Protein AF-A0A9W6HL99-F1 (afdb_monomer)

Structure (mmCIF, N/CA/C/O backbone):
data_AF-A0A9W6HL99-F1
#
_entry.id   AF-A0A9W6HL99-F1
#
loop_
_atom_site.group_PDB
_atom_site.id
_atom_site.type_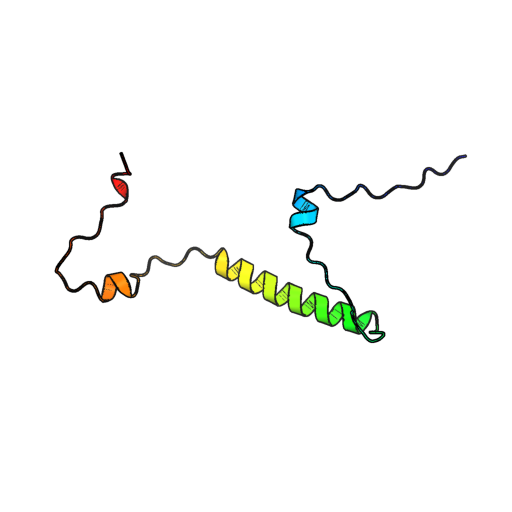symbol
_atom_site.label_atom_id
_atom_site.label_alt_id
_atom_site.label_comp_id
_atom_site.label_asym_id
_atom_site.label_entity_id
_atom_site.label_seq_id
_atom_site.pdbx_PDB_ins_code
_atom_site.Cartn_x
_atom_site.Cartn_y
_atom_site.Cartn_z
_atom_site.occupancy
_atom_site.B_iso_or_equiv
_atom_site.auth_seq_id
_atom_site.auth_comp_id
_atom_site.auth_asym_id
_atom_site.auth_atom_id
_atom_site.pdbx_PDB_model_num
ATOM 1 N N . MET A 1 1 ? -23.366 35.873 1.372 1.00 44.53 1 MET A N 1
ATOM 2 C CA . MET A 1 1 ? -22.004 35.355 1.126 1.00 44.53 1 MET A CA 1
ATOM 3 C C . MET A 1 1 ? -22.037 33.851 1.357 1.00 44.53 1 MET A C 1
ATOM 5 O O . MET A 1 1 ? -21.930 33.433 2.499 1.00 44.53 1 MET A O 1
ATOM 9 N N . SER A 1 2 ? -22.302 33.061 0.308 1.00 43.31 2 SER A N 1
ATOM 10 C CA . SER A 1 2 ? -22.250 31.592 0.384 1.00 43.31 2 SER A CA 1
ATOM 11 C C . SER A 1 2 ? -20.798 31.137 0.358 1.00 43.31 2 SER A C 1
ATOM 13 O O . SER A 1 2 ? -20.084 31.426 -0.599 1.00 43.31 2 SER A O 1
ATOM 15 N N . THR A 1 3 ? -20.371 30.423 1.392 1.00 57.06 3 THR A N 1
ATOM 16 C CA . THR A 1 3 ? -19.127 29.655 1.398 1.00 57.06 3 THR A CA 1
ATOM 17 C C . THR A 1 3 ? -19.331 28.390 0.569 1.00 57.06 3 THR A C 1
ATOM 19 O O . THR A 1 3 ? -20.044 27.481 0.990 1.00 57.06 3 THR A O 1
ATOM 22 N N . LEU A 1 4 ? -18.736 28.354 -0.625 1.00 50.75 4 LEU A N 1
ATOM 23 C CA . LEU A 1 4 ? -18.498 27.118 -1.368 1.00 50.75 4 LEU A CA 1
ATOM 24 C C . LEU A 1 4 ? -17.533 26.275 -0.529 1.00 50.75 4 LEU A C 1
ATOM 26 O O . LEU A 1 4 ? -16.393 26.680 -0.311 1.00 50.75 4 LEU A O 1
ATOM 30 N N . ALA A 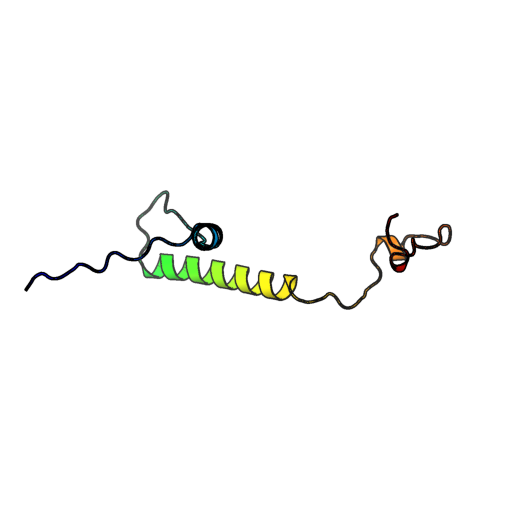1 5 ? -18.017 25.153 -0.002 1.00 55.12 5 ALA A N 1
ATOM 31 C CA . ALA A 1 5 ? -17.149 24.133 0.556 1.00 55.12 5 ALA A CA 1
ATOM 32 C C . ALA A 1 5 ? -16.312 23.562 -0.595 1.00 55.12 5 ALA A C 1
ATOM 34 O O . ALA A 1 5 ? -16.865 23.038 -1.563 1.00 55.12 5 ALA A O 1
ATOM 35 N N . ASP A 1 6 ? -14.995 23.722 -0.489 1.00 51.28 6 ASP A N 1
ATOM 36 C CA . ASP A 1 6 ? -14.004 23.041 -1.313 1.00 51.28 6 ASP A CA 1
ATOM 37 C C . ASP A 1 6 ? -14.235 21.534 -1.146 1.00 51.28 6 ASP A C 1
ATOM 39 O O . ASP A 1 6 ? -13.995 20.961 -0.084 1.00 51.28 6 ASP A O 1
ATOM 43 N N . THR A 1 7 ? -14.860 20.915 -2.145 1.00 58.78 7 THR A N 1
ATOM 44 C CA . THR A 1 7 ? -14.986 19.459 -2.192 1.00 58.78 7 THR A CA 1
ATOM 45 C C . THR A 1 7 ? -13.640 18.965 -2.696 1.00 58.78 7 THR A C 1
ATOM 47 O O . THR A 1 7 ? -13.289 19.339 -3.816 1.00 58.78 7 THR 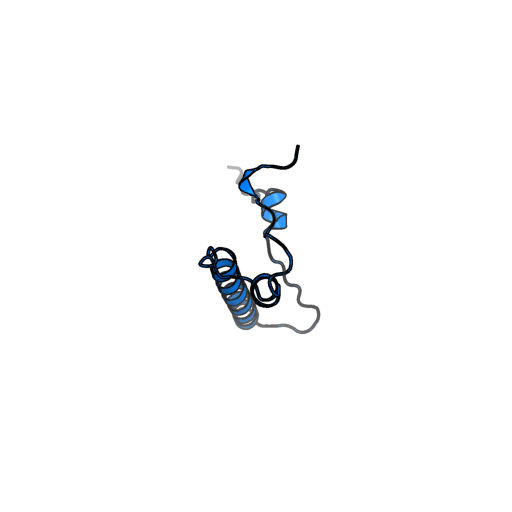A O 1
ATOM 50 N N . PRO A 1 8 ? -12.866 18.194 -1.909 1.00 63.03 8 PRO A N 1
ATOM 51 C CA . PRO A 1 8 ? -11.586 17.704 -2.388 1.00 63.03 8 PRO A CA 1
ATOM 52 C C . PRO A 1 8 ? -11.828 16.885 -3.655 1.00 63.03 8 PRO A C 1
ATOM 54 O O . PRO A 1 8 ? -12.703 16.013 -3.678 1.00 63.03 8 PRO A O 1
ATOM 57 N N . ASP A 1 9 ? -11.088 17.223 -4.709 1.00 60.44 9 ASP A N 1
ATOM 58 C CA . ASP A 1 9 ? -11.140 16.517 -5.982 1.00 60.44 9 ASP A CA 1
ATOM 59 C C . ASP A 1 9 ? -10.860 15.031 -5.732 1.00 60.44 9 ASP A C 1
ATOM 61 O O . ASP A 1 9 ? -9.943 14.670 -4.985 1.00 60.44 9 ASP A O 1
ATOM 65 N N . ALA A 1 10 ? -11.703 14.160 -6.284 1.00 62.19 10 ALA A N 1
ATOM 66 C CA . ALA A 1 10 ? -11.534 12.729 -6.091 1.00 62.19 10 ALA A CA 1
ATOM 67 C C . ALA A 1 10 ? -10.240 12.296 -6.798 1.00 62.19 10 ALA A C 1
ATOM 69 O O . ALA A 1 10 ? -10.012 12.710 -7.938 1.00 62.19 10 ALA A O 1
ATOM 70 N N . PRO A 1 11 ? -9.391 11.461 -6.170 1.00 62.22 11 PRO A N 1
ATOM 71 C CA . PRO A 1 11 ? -8.166 11.012 -6.815 1.00 62.22 11 PRO A CA 1
ATOM 72 C C . PRO A 1 11 ? -8.508 10.337 -8.148 1.00 62.22 11 PRO A C 1
ATOM 74 O O . PRO A 1 11 ? -9.383 9.467 -8.210 1.00 62.22 11 PRO A O 1
ATOM 77 N N . SER A 1 12 ? -7.821 10.742 -9.222 1.00 60.66 12 SER A N 1
ATOM 78 C CA . SER A 1 12 ? -7.945 10.096 -10.534 1.00 60.66 12 SER A CA 1
ATOM 79 C C . SER A 1 12 ? -7.690 8.591 -10.403 1.00 60.66 12 SER A C 1
ATOM 81 O O . SER A 1 12 ? -6.912 8.162 -9.554 1.00 60.66 12 SER A O 1
ATOM 83 N N . SER A 1 13 ? -8.317 7.754 -11.234 1.00 60.91 13 SER A N 1
ATOM 84 C CA . SER A 1 13 ? -8.255 6.288 -11.078 1.00 60.91 13 SER A CA 1
ATOM 85 C C . SER A 1 13 ? -6.827 5.713 -11.071 1.00 60.91 13 SER A C 1
ATOM 87 O O . SER A 1 13 ? -6.580 4.700 -10.421 1.00 60.91 13 SER A O 1
ATOM 89 N N . GLU A 1 14 ? -5.870 6.375 -11.726 1.00 58.66 14 GLU A N 1
ATOM 90 C CA . GLU A 1 14 ? -4.441 6.018 -11.686 1.00 58.66 14 GLU A CA 1
ATOM 91 C C . GLU A 1 14 ? -3.725 6.423 -10.384 1.00 58.66 14 GLU A C 1
ATOM 93 O O . GLU A 1 14 ? -2.711 5.819 -10.028 1.00 58.66 14 GLU A O 1
ATOM 98 N N . ASP A 1 15 ? -4.231 7.441 -9.689 1.00 58.56 15 ASP A N 1
ATOM 99 C CA . ASP A 1 15 ? -3.764 7.890 -8.372 1.00 58.56 15 ASP A CA 1
ATOM 100 C C . ASP A 1 15 ? -4.335 6.990 -7.271 1.00 58.56 15 ASP A C 1
ATOM 102 O O . ASP A 1 15 ? -3.622 6.568 -6.360 1.00 58.56 15 ASP A O 1
ATOM 106 N N . ALA A 1 16 ? -5.601 6.588 -7.416 1.00 60.50 16 ALA A N 1
ATOM 107 C CA . ALA A 1 16 ? -6.219 5.574 -6.567 1.00 60.50 16 ALA A CA 1
ATOM 108 C C . ALA A 1 16 ? -5.471 4.231 -6.662 1.00 60.50 16 ALA A C 1
ATOM 110 O O . ALA A 1 16 ? -5.192 3.615 -5.637 1.00 60.50 16 ALA A O 1
ATOM 111 N N . ALA A 1 17 ? -5.057 3.817 -7.867 1.00 60.97 17 ALA A N 1
ATOM 112 C CA . ALA A 1 17 ? -4.253 2.606 -8.071 1.00 60.97 17 ALA A CA 1
ATOM 113 C C . ALA A 1 17 ? -2.840 2.681 -7.452 1.00 60.97 17 ALA A C 1
ATOM 115 O O . ALA A 1 17 ? -2.223 1.646 -7.205 1.00 60.97 17 ALA A O 1
ATOM 116 N N . ARG A 1 18 ? -2.324 3.891 -7.194 1.00 68.62 18 ARG A N 1
ATOM 117 C CA . ARG A 1 18 ? -1.035 4.138 -6.520 1.00 68.62 18 ARG A CA 1
ATOM 118 C C . ARG A 1 18 ? -1.163 4.393 -5.020 1.00 68.62 18 ARG A C 1
ATOM 120 O O . ARG A 1 18 ? -0.146 4.480 -4.332 1.00 68.62 18 ARG A O 1
ATOM 127 N N . THR A 1 19 ? -2.383 4.522 -4.510 1.00 75.00 1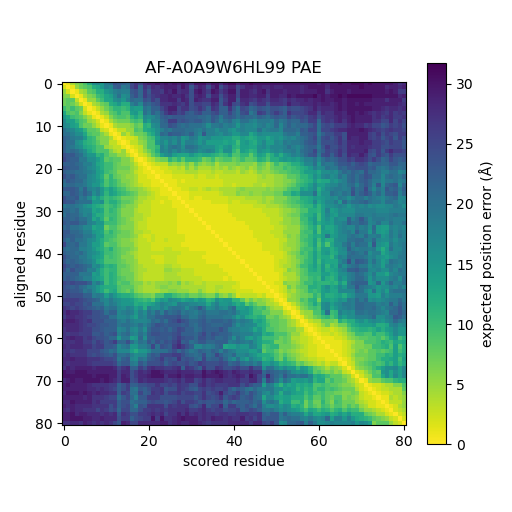9 THR A N 1
ATOM 128 C CA . THR A 1 19 ? -2.623 4.815 -3.100 1.00 75.00 19 THR A CA 1
ATOM 129 C C . THR A 1 19 ? -2.556 3.524 -2.291 1.00 75.00 19 THR A C 1
ATOM 131 O O . THR A 1 19 ? -3.363 2.616 -2.470 1.00 75.00 19 THR A O 1
ATOM 134 N N . VAL A 1 20 ? -1.590 3.444 -1.377 1.00 74.62 20 VAL A N 1
ATOM 135 C CA . VAL A 1 20 ? -1.491 2.343 -0.412 1.00 74.62 20 VAL A CA 1
ATOM 136 C C . VAL A 1 20 ? -2.451 2.623 0.744 1.00 74.62 20 VAL A C 1
ATOM 138 O O . VAL A 1 20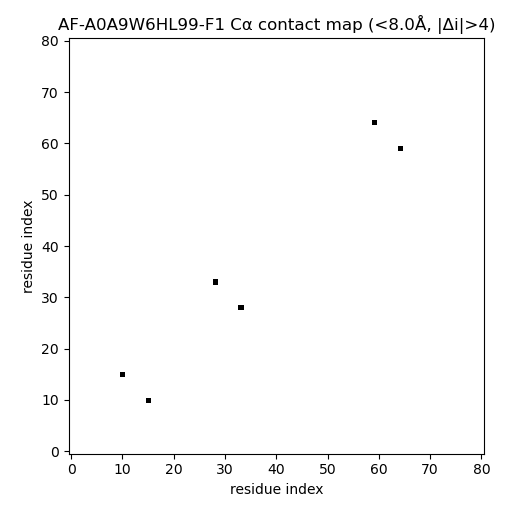 ? -2.284 3.612 1.457 1.00 74.62 20 VAL A O 1
ATOM 141 N N . SER A 1 21 ? -3.447 1.758 0.938 1.00 83.75 21 SER A N 1
ATOM 142 C CA . SER A 1 21 ? -4.395 1.828 2.057 1.00 83.75 21 SER A CA 1
ATOM 143 C C . SER A 1 21 ? -4.104 0.759 3.111 1.00 83.75 21 SER A C 1
ATOM 145 O O . SER A 1 21 ? -3.772 -0.377 2.774 1.00 83.75 21 SER A O 1
ATOM 147 N N . ALA A 1 22 ? -4.286 1.104 4.385 1.00 84.62 22 ALA A N 1
ATOM 148 C CA . ALA A 1 22 ? -4.215 0.171 5.506 1.00 84.62 22 ALA A CA 1
ATOM 149 C C . ALA A 1 22 ? -5.470 0.307 6.378 1.00 84.62 22 ALA A C 1
ATOM 151 O O . ALA A 1 22 ? -5.916 1.419 6.654 1.00 84.62 22 ALA A O 1
ATOM 152 N N . GLU A 1 23 ? -6.021 -0.823 6.819 1.00 92.75 23 GLU A N 1
ATOM 153 C CA . GLU A 1 23 ? -7.230 -0.883 7.645 1.00 92.75 23 GLU A CA 1
ATOM 154 C C . GLU A 1 23 ? -6.926 -1.502 9.014 1.00 92.75 23 GLU A C 1
ATOM 156 O O . GLU A 1 23 ? -6.229 -2.515 9.119 1.00 92.75 23 GLU A O 1
ATOM 161 N N . VAL A 1 24 ? -7.478 -0.909 10.076 1.00 95.19 24 VAL A N 1
ATOM 162 C CA . VAL A 1 24 ? -7.383 -1.448 11.438 1.00 95.19 24 VAL A CA 1
ATOM 163 C C . VAL A 1 24 ? -8.551 -2.399 11.671 1.00 95.19 24 VAL A C 1
ATOM 165 O O . VAL A 1 24 ? -9.689 -1.975 11.846 1.00 95.19 24 VAL A O 1
ATOM 168 N N . LEU A 1 25 ? -8.270 -3.702 11.705 1.00 97.50 25 LEU A N 1
ATOM 169 C CA . LEU A 1 25 ? -9.303 -4.721 11.929 1.00 97.50 25 LEU A CA 1
ATOM 170 C C . LEU A 1 25 ? -9.662 -4.904 13.414 1.00 97.50 25 LEU A C 1
ATOM 172 O O . LEU A 1 25 ? -10.726 -5.434 13.735 1.00 97.50 25 LEU A O 1
ATOM 176 N N . ARG A 1 26 ? -8.764 -4.520 14.332 1.00 95.38 26 ARG A N 1
ATOM 177 C CA . ARG A 1 26 ? -8.946 -4.670 15.784 1.00 95.38 26 ARG A CA 1
ATOM 178 C C . ARG A 1 26 ? -8.043 -3.712 16.565 1.00 95.38 26 ARG A C 1
ATOM 180 O O . ARG A 1 26 ? -6.905 -3.494 16.167 1.00 95.38 26 ARG A O 1
ATOM 187 N N . GLY A 1 27 ? -8.518 -3.268 17.731 1.00 97.06 27 GLY A N 1
ATOM 188 C CA . GLY A 1 27 ? -7.796 -2.362 18.631 1.00 97.06 27 GLY A CA 1
ATOM 189 C C . GLY A 1 27 ? -8.191 -0.903 18.415 1.00 97.06 27 GLY A C 1
ATOM 190 O O . GLY A 1 27 ? -9.075 -0.622 17.612 1.00 97.06 27 GLY A O 1
ATOM 191 N N . ASP A 1 28 ? -7.542 -0.007 19.153 1.00 97.12 28 ASP A N 1
ATOM 192 C CA . ASP A 1 28 ? -7.690 1.448 19.026 1.00 97.12 28 ASP A CA 1
ATOM 193 C C . ASP A 1 28 ? -6.287 2.078 19.074 1.00 97.12 28 ASP A C 1
ATOM 195 O O . ASP A 1 28 ? -5.844 2.512 20.140 1.00 97.12 28 ASP A O 1
ATOM 199 N N . PRO A 1 29 ? -5.508 1.967 17.979 1.00 96.75 29 PRO A N 1
ATOM 200 C CA . PRO A 1 29 ? -4.140 2.463 17.951 1.00 96.75 29 PRO A CA 1
ATOM 201 C C . PRO A 1 29 ? -4.125 3.984 18.029 1.00 96.75 29 PRO A C 1
ATOM 203 O O . PRO A 1 29 ? -4.988 4.663 17.460 1.00 96.75 29 PRO A O 1
ATOM 206 N N . THR A 1 30 ? -3.104 4.532 18.680 1.00 98.31 30 THR A N 1
ATOM 207 C CA . THR A 1 30 ? -2.956 5.986 18.719 1.00 98.31 30 THR A CA 1
ATOM 208 C C . THR A 1 30 ? -2.538 6.527 17.343 1.00 98.31 30 THR A C 1
ATOM 210 O O . THR A 1 30 ? -1.981 5.794 16.512 1.00 98.31 30 THR A O 1
ATOM 213 N N . PRO A 1 31 ? -2.761 7.825 17.069 1.00 97.00 31 PRO A N 1
ATOM 214 C CA . PRO A 1 31 ? -2.288 8.456 15.839 1.00 97.00 31 PRO A CA 1
ATOM 215 C C . PRO A 1 31 ? -0.779 8.283 15.609 1.00 97.00 31 PRO A C 1
ATOM 217 O O . 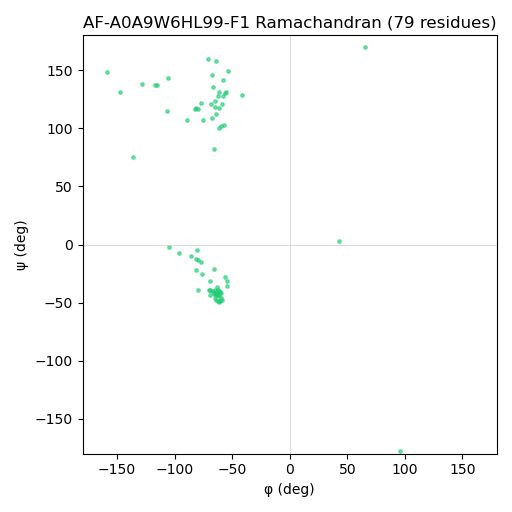PRO A 1 31 ? -0.339 8.100 14.474 1.00 97.00 31 PRO A O 1
ATOM 220 N N . GLU A 1 32 ? 0.016 8.306 16.678 1.00 98.00 32 GLU A N 1
ATOM 221 C CA . GLU A 1 32 ? 1.468 8.126 16.631 1.00 98.00 32 GLU A CA 1
ATOM 222 C C . GLU A 1 32 ? 1.855 6.701 16.225 1.00 98.00 32 GLU A C 1
ATOM 224 O O . GLU A 1 32 ? 2.780 6.515 15.432 1.00 98.00 32 GLU A O 1
ATOM 229 N N . GLU A 1 33 ? 1.137 5.694 16.721 1.00 97.75 33 GLU A N 1
ATOM 230 C CA . GLU A 1 33 ? 1.360 4.295 16.350 1.00 97.75 33 GLU A CA 1
ATOM 231 C C . GLU A 1 33 ? 1.025 4.052 14.873 1.00 97.75 33 GLU A C 1
ATOM 233 O O . GLU A 1 33 ? 1.806 3.420 14.154 1.00 97.75 33 GLU A O 1
ATOM 238 N N . LEU A 1 34 ? -0.084 4.618 14.383 1.00 95.81 34 LEU A N 1
ATOM 239 C CA . LEU A 1 34 ? -0.433 4.572 12.959 1.00 95.81 34 LEU A CA 1
ATOM 240 C C . LEU A 1 34 ? 0.631 5.261 12.097 1.00 95.81 34 LEU A C 1
ATOM 242 O O . LEU A 1 34 ? 1.06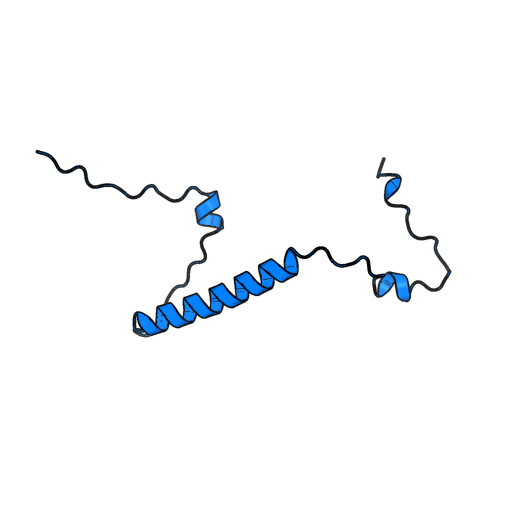1 4.706 11.081 1.00 95.81 34 LEU A O 1
ATOM 246 N N . ALA A 1 35 ? 1.100 6.439 12.516 1.00 95.31 35 ALA A N 1
ATOM 247 C CA . ALA A 1 35 ? 2.153 7.166 11.816 1.00 95.31 35 ALA A CA 1
ATOM 248 C C . ALA A 1 35 ? 3.462 6.364 11.759 1.00 95.31 35 ALA A C 1
ATOM 250 O O . ALA A 1 35 ? 4.124 6.344 10.716 1.00 95.31 35 ALA A O 1
ATOM 251 N N . ALA A 1 36 ? 3.819 5.670 12.843 1.00 96.69 36 ALA A N 1
ATOM 252 C CA . ALA A 1 36 ? 5.002 4.820 12.891 1.00 96.69 36 ALA A CA 1
ATOM 253 C C . ALA A 1 36 ? 4.907 3.668 11.878 1.00 96.69 36 ALA A C 1
ATOM 255 O O . ALA A 1 36 ? 5.825 3.479 11.079 1.00 96.69 36 ALA A O 1
ATOM 256 N N . VAL A 1 37 ? 3.781 2.948 11.847 1.00 94.38 37 VAL A N 1
ATOM 257 C CA . VAL A 1 37 ? 3.572 1.830 10.909 1.00 94.38 37 VAL A CA 1
ATOM 258 C C . VAL A 1 37 ? 3.626 2.304 9.458 1.00 94.38 37 VAL A C 1
ATOM 260 O O . VAL A 1 37 ? 4.371 1.737 8.656 1.00 94.38 37 VAL A O 1
ATOM 263 N N . VAL A 1 38 ? 2.890 3.368 9.120 1.00 92.56 38 VAL A N 1
ATOM 264 C CA . VAL A 1 38 ? 2.873 3.914 7.753 1.00 92.56 38 VAL A CA 1
ATOM 265 C C . VAL A 1 38 ? 4.271 4.369 7.331 1.00 92.56 38 VAL A C 1
ATOM 267 O O . VAL A 1 38 ? 4.687 4.106 6.203 1.00 92.56 38 VAL A O 1
ATOM 270 N N . SER A 1 39 ? 5.028 4.998 8.233 1.00 94.69 39 SER A N 1
ATOM 271 C CA . SER A 1 39 ? 6.394 5.453 7.946 1.00 94.69 39 SER A CA 1
ATOM 272 C C . SER A 1 39 ? 7.346 4.295 7.652 1.00 94.69 39 SER A C 1
ATOM 274 O O . SER A 1 39 ? 8.109 4.371 6.690 1.00 94.69 39 SER A O 1
ATOM 276 N N . VAL A 1 40 ? 7.282 3.214 8.434 1.00 95.50 40 VAL A N 1
ATOM 277 C CA . VAL A 1 40 ? 8.123 2.021 8.234 1.00 95.50 40 VAL A CA 1
ATOM 278 C C . VAL A 1 40 ? 7.800 1.338 6.906 1.00 95.50 40 VAL A C 1
ATOM 280 O O . VAL A 1 40 ? 8.709 1.031 6.138 1.00 95.50 40 VAL A O 1
ATOM 283 N N . VAL A 1 41 ? 6.515 1.144 6.598 1.00 92.69 41 VAL A N 1
ATOM 284 C CA . VAL A 1 41 ? 6.092 0.537 5.324 1.00 92.69 41 VAL A CA 1
ATOM 285 C C . VAL A 1 41 ? 6.511 1.411 4.143 1.00 92.69 41 VAL A C 1
ATOM 287 O O . VAL A 1 41 ? 7.005 0.899 3.139 1.00 92.69 41 VAL A O 1
ATOM 290 N N . ARG A 1 42 ? 6.368 2.735 4.269 1.00 90.81 42 ARG A N 1
ATOM 291 C CA . ARG A 1 42 ? 6.785 3.680 3.230 1.00 90.81 42 ARG A CA 1
ATOM 292 C C . ARG A 1 42 ? 8.296 3.660 3.008 1.00 90.81 42 ARG A C 1
ATOM 294 O O . ARG A 1 42 ? 8.716 3.701 1.858 1.00 90.81 42 ARG A O 1
ATOM 301 N N . GLU A 1 43 ? 9.106 3.604 4.065 1.00 93.81 43 GLU A N 1
ATOM 302 C CA . GLU A 1 43 ? 10.566 3.481 3.939 1.00 93.81 43 GLU A CA 1
ATOM 303 C C . GLU A 1 43 ? 10.950 2.190 3.214 1.00 93.81 43 GLU A C 1
ATOM 305 O O . GLU A 1 43 ? 11.692 2.253 2.235 1.00 93.81 43 GLU A O 1
ATOM 310 N N . ALA A 1 44 ? 10.379 1.055 3.626 1.00 91.75 44 ALA A N 1
ATOM 311 C CA . ALA A 1 44 ? 10.644 -0.233 2.996 1.00 91.75 44 ALA A CA 1
ATOM 312 C C . ALA A 1 44 ? 10.281 -0.215 1.502 1.00 91.75 44 ALA A C 1
ATOM 314 O O . ALA A 1 44 ? 11.107 -0.574 0.666 1.00 91.75 44 ALA A O 1
ATOM 315 N N . TYR A 1 45 ? 9.093 0.298 1.162 1.00 88.25 45 TYR A N 1
ATOM 316 C CA . TYR A 1 45 ? 8.658 0.448 -0.226 1.00 88.25 45 TYR A CA 1
ATOM 317 C C . TYR A 1 45 ? 9.599 1.345 -1.041 1.00 88.25 45 TYR A C 1
ATOM 319 O O . TYR A 1 45 ? 9.967 1.003 -2.162 1.00 88.25 45 TYR A O 1
ATOM 327 N N . LEU A 1 46 ? 10.005 2.497 -0.496 1.00 89.69 46 LEU A N 1
ATOM 328 C CA . LEU A 1 46 ? 10.900 3.421 -1.197 1.00 89.69 46 LEU A CA 1
ATOM 329 C C . LEU A 1 46 ? 12.284 2.813 -1.432 1.00 89.69 46 LEU A C 1
ATOM 331 O O . LEU A 1 46 ? 12.859 3.018 -2.501 1.00 89.69 46 LEU A O 1
ATOM 335 N N . ARG A 1 47 ? 12.808 2.063 -0.459 1.00 89.38 47 ARG A N 1
ATOM 336 C CA . ARG A 1 47 ? 14.083 1.355 -0.586 1.00 89.38 47 ARG A CA 1
ATOM 337 C C . ARG A 1 47 ? 14.018 0.279 -1.667 1.00 89.38 47 ARG A C 1
ATOM 339 O O . ARG A 1 47 ? 14.876 0.261 -2.544 1.00 89.38 47 ARG A O 1
ATOM 346 N N . GLU A 1 48 ? 12.974 -0.545 -1.664 1.00 83.50 48 GLU A N 1
ATOM 347 C CA . GLU A 1 48 ? 12.761 -1.557 -2.705 1.00 83.50 48 GLU A CA 1
ATOM 348 C C . GLU A 1 48 ? 12.580 -0.931 -4.092 1.00 83.50 48 GLU A C 1
ATOM 350 O O . GLU A 1 48 ? 13.190 -1.383 -5.058 1.00 83.50 48 GLU A O 1
ATOM 355 N N . ALA A 1 49 ? 11.793 0.142 -4.203 1.00 86.38 49 ALA A N 1
ATOM 356 C CA . ALA A 1 49 ? 11.596 0.847 -5.466 1.00 86.38 49 ALA A CA 1
ATOM 357 C C . ALA A 1 49 ? 12.910 1.439 -6.001 1.00 86.38 49 ALA A C 1
ATOM 359 O O . ALA A 1 49 ? 13.165 1.380 -7.203 1.00 86.38 49 ALA A O 1
ATOM 360 N N . ALA A 1 50 ? 13.762 1.978 -5.125 1.00 84.88 50 ALA A N 1
ATOM 361 C CA . ALA A 1 50 ? 15.070 2.498 -5.509 1.00 84.88 50 ALA A CA 1
ATOM 362 C C . ALA A 1 50 ? 16.010 1.392 -6.018 1.00 84.88 50 ALA A C 1
ATOM 364 O O . ALA A 1 50 ? 16.706 1.594 -7.012 1.00 84.88 50 ALA A O 1
ATOM 365 N N . GLU A 1 51 ? 16.008 0.220 -5.379 1.00 79.62 51 GLU A N 1
ATOM 366 C CA . GLU A 1 51 ? 16.791 -0.940 -5.823 1.00 79.62 51 GLU A CA 1
ATOM 367 C C . GLU A 1 51 ? 16.251 -1.539 -7.130 1.00 79.62 51 GLU A C 1
ATOM 369 O O . GLU A 1 51 ? 17.031 -1.915 -8.002 1.00 79.62 51 GLU A O 1
ATOM 374 N N . ALA A 1 52 ? 14.929 -1.594 -7.299 1.00 72.88 52 ALA A N 1
ATOM 375 C CA . ALA A 1 52 ? 14.289 -2.127 -8.500 1.00 72.88 52 ALA A CA 1
ATOM 376 C C . ALA A 1 52 ? 14.495 -1.241 -9.741 1.00 72.88 52 ALA A C 1
ATOM 378 O O . ALA A 1 52 ? 14.542 -1.752 -10.859 1.00 72.88 52 ALA A O 1
ATOM 379 N N . LEU A 1 53 ? 14.609 0.078 -9.553 1.00 70.19 53 LEU A N 1
ATOM 380 C CA . LEU A 1 53 ? 14.884 1.040 -10.625 1.00 70.19 53 LEU A CA 1
ATOM 381 C C . LEU A 1 53 ? 16.371 1.137 -10.988 1.00 70.19 53 LEU A C 1
ATOM 383 O O . LEU A 1 53 ? 16.702 1.739 -12.010 1.00 70.19 53 LEU A O 1
ATOM 387 N N . ALA A 1 54 ? 17.269 0.578 -10.177 1.00 70.69 54 ALA A N 1
ATOM 388 C CA . ALA A 1 54 ? 18.678 0.531 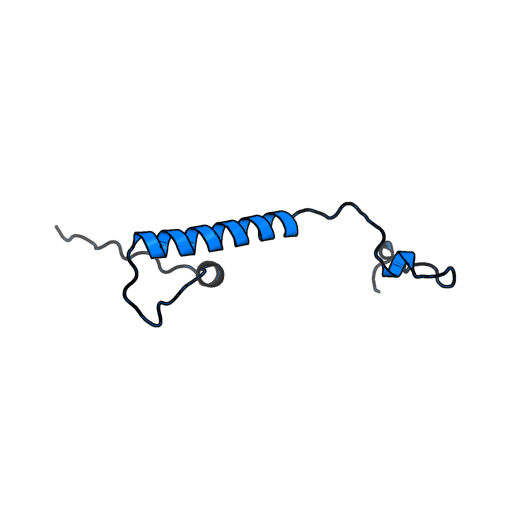-10.526 1.00 70.69 54 ALA A CA 1
ATOM 389 C C . ALA A 1 54 ? 18.875 -0.425 -11.710 1.00 70.69 54 ALA A C 1
ATOM 391 O O . ALA A 1 54 ? 18.566 -1.615 -11.617 1.00 70.69 54 ALA A O 1
ATOM 392 N N . GLU A 1 55 ? 19.411 0.081 -12.825 1.00 64.25 55 GLU A N 1
ATOM 393 C CA . GLU A 1 55 ? 19.853 -0.792 -13.908 1.00 64.25 55 GLU A CA 1
ATOM 394 C C . GLU A 1 55 ? 20.917 -1.744 -13.350 1.00 64.25 55 GLU A C 1
ATOM 396 O O . GLU A 1 55 ? 21.937 -1.290 -12.817 1.00 64.25 55 GLU A O 1
ATOM 401 N N . PRO A 1 56 ? 20.701 -3.068 -13.418 1.00 66.56 56 PRO A N 1
ATOM 402 C CA . PRO A 1 56 ? 21.725 -3.990 -12.988 1.00 66.56 56 PRO A CA 1
ATOM 403 C C . PRO A 1 56 ? 22.917 -3.826 -13.927 1.00 66.56 56 PRO A C 1
ATOM 405 O O . PRO A 1 56 ? 22.776 -4.011 -15.137 1.00 66.56 56 PRO A O 1
ATOM 408 N N . GLU A 1 57 ? 24.093 -3.532 -13.361 1.00 76.06 57 GLU A N 1
ATOM 409 C CA . GLU A 1 57 ? 25.367 -3.686 -14.069 1.00 76.06 57 GLU A CA 1
ATOM 410 C C . GLU A 1 57 ? 25.325 -5.003 -14.855 1.00 76.06 57 GLU A C 1
ATOM 412 O O . GLU A 1 57 ? 24.951 -6.032 -14.264 1.00 76.06 57 GLU A O 1
ATOM 417 N N . PRO A 1 58 ? 25.637 -4.999 -16.165 1.00 73.69 58 PRO A N 1
ATOM 418 C CA . PRO A 1 58 ? 25.484 -6.172 -17.006 1.00 73.69 58 PRO A CA 1
ATOM 419 C C . PRO A 1 58 ? 26.339 -7.307 -16.447 1.00 73.69 58 PRO A C 1
ATOM 421 O O . PRO A 1 58 ? 27.557 -7.357 -16.610 1.00 73.69 58 PRO A O 1
ATOM 424 N N . ARG A 1 59 ? 25.680 -8.242 -15.760 1.00 80.00 59 ARG A N 1
ATOM 425 C CA . ARG A 1 59 ? 26.300 -9.426 -15.174 1.00 80.00 59 ARG A CA 1
ATOM 426 C C . ARG A 1 59 ? 25.756 -10.675 -15.855 1.00 80.00 59 ARG A C 1
ATOM 428 O O . ARG A 1 59 ? 24.548 -10.776 -16.075 1.00 80.00 59 ARG A O 1
ATOM 435 N N . PRO A 1 60 ? 26.620 -11.652 -16.172 1.00 77.88 60 PRO A N 1
ATOM 436 C CA . PRO A 1 60 ? 26.160 -12.929 -16.688 1.00 77.88 60 PRO A CA 1
ATOM 437 C C . PRO A 1 60 ? 25.287 -13.628 -15.635 1.00 77.88 60 PRO A C 1
ATOM 439 O O . PRO A 1 60 ? 25.681 -13.793 -14.482 1.00 77.88 60 PRO A O 1
ATOM 442 N N . SER A 1 61 ? 24.084 -14.040 -16.033 1.00 81.19 61 SER A N 1
ATOM 443 C CA . SER A 1 61 ? 23.158 -14.806 -15.194 1.00 81.19 61 SER A CA 1
ATOM 444 C C . SER A 1 61 ? 23.726 -16.181 -14.820 1.00 81.19 61 SER A C 1
ATOM 446 O O . SER A 1 61 ? 24.541 -16.754 -15.543 1.00 81.19 61 SER A O 1
ATOM 448 N N . ALA A 1 62 ? 23.228 -16.777 -13.732 1.00 81.69 62 ALA A N 1
ATOM 449 C CA . ALA A 1 62 ? 23.600 -18.140 -13.330 1.00 81.69 62 ALA A CA 1
ATOM 450 C C . ALA A 1 62 ? 23.368 -19.176 -14.453 1.00 81.69 62 ALA A C 1
ATOM 452 O O . ALA A 1 62 ? 24.119 -20.143 -14.594 1.00 81.69 62 ALA A O 1
ATOM 453 N N . TRP A 1 63 ? 22.365 -18.941 -15.303 1.00 73.69 63 TRP A N 1
ATOM 454 C CA . TRP A 1 63 ? 22.110 -19.741 -16.497 1.00 73.69 63 TRP A CA 1
ATOM 455 C C . TRP A 1 63 ? 23.187 -19.556 -17.579 1.00 73.69 63 TRP A C 1
ATOM 457 O O . TRP A 1 63 ? 23.665 -20.541 -18.133 1.00 73.69 63 TRP A O 1
ATOM 467 N N . GLN A 1 64 ? 23.636 -18.322 -17.844 1.00 79.44 64 GLN A N 1
ATOM 468 C CA . GLN A 1 64 ? 24.752 -18.054 -18.769 1.00 79.44 64 GLN A CA 1
ATOM 469 C C . GLN A 1 64 ? 26.069 -18.667 -18.282 1.00 79.44 64 GLN A C 1
ATOM 471 O O . GLN A 1 64 ? 26.839 -19.175 -19.088 1.00 79.44 64 GLN A O 1
ATOM 476 N N . ILE A 1 65 ? 26.309 -18.663 -16.969 1.00 82.56 65 ILE A N 1
ATOM 477 C CA . ILE A 1 65 ? 27.513 -19.254 -16.365 1.00 82.56 65 ILE A CA 1
ATOM 478 C C . ILE A 1 65 ? 27.491 -20.787 -16.463 1.00 82.56 65 ILE A C 1
ATOM 480 O O . ILE A 1 65 ? 28.518 -21.417 -16.710 1.00 82.56 65 ILE A O 1
ATOM 484 N N . SER A 1 66 ? 26.322 -21.405 -16.265 1.00 77.75 66 SER A N 1
ATOM 485 C CA . SER A 1 66 ? 26.166 -22.867 -16.278 1.00 77.75 66 SER A CA 1
ATOM 486 C C . SER A 1 66 ? 25.950 -23.460 -17.673 1.00 77.75 66 SER A C 1
ATOM 488 O O . SER A 1 66 ? 26.047 -24.682 -17.831 1.00 77.75 66 SER A O 1
ATOM 490 N N . ALA A 1 67 ? 25.717 -22.626 -18.692 1.00 77.38 67 ALA A N 1
ATOM 491 C CA . ALA A 1 67 ? 25.678 -23.024 -20.092 1.00 77.38 67 ALA A CA 1
ATOM 492 C C . ALA A 1 67 ? 27.073 -23.490 -20.548 1.00 77.38 67 ALA A C 1
ATOM 494 O O . ALA A 1 67 ? 27.854 -22.754 -21.144 1.00 77.38 67 ALA A O 1
ATOM 495 N N . ARG A 1 68 ? 27.412 -24.747 -20.251 1.00 69.00 68 ARG A N 1
ATOM 496 C CA . ARG A 1 68 ? 28.645 -25.396 -20.706 1.00 69.00 68 ARG A CA 1
ATOM 497 C C . ARG A 1 68 ? 28.649 -25.457 -22.228 1.00 69.00 68 ARG A C 1
ATOM 499 O O . ARG A 1 68 ? 27.979 -26.337 -22.747 1.00 69.00 68 ARG A O 1
ATOM 506 N N . GLY A 1 69 ? 29.363 -24.547 -22.900 1.00 65.81 69 GLY A N 1
ATOM 507 C CA . GLY A 1 69 ? 29.946 -24.617 -24.260 1.00 65.81 69 GLY A CA 1
ATOM 508 C C . GLY A 1 69 ? 29.140 -25.201 -25.433 1.00 65.81 69 GLY A C 1
ATOM 509 O O . GLY A 1 69 ? 29.683 -25.340 -26.521 1.00 65.81 69 GLY A O 1
ATOM 510 N N . LEU A 1 70 ? 27.883 -25.588 -25.239 1.00 61.53 70 LEU A N 1
ATOM 511 C CA . LEU A 1 70 ? 27.119 -26.430 -26.155 1.00 61.53 70 LEU A CA 1
ATOM 512 C C . LEU A 1 70 ? 26.082 -25.629 -26.945 1.00 61.53 70 LEU A C 1
ATOM 514 O O . LEU A 1 70 ? 25.388 -26.212 -27.773 1.00 61.53 70 LEU A O 1
ATOM 518 N N . ARG A 1 71 ? 25.947 -24.316 -26.702 1.00 71.12 71 ARG A N 1
ATOM 519 C CA . ARG A 1 71 ? 25.060 -23.428 -27.468 1.00 71.12 71 ARG A CA 1
ATOM 520 C C . ARG A 1 71 ? 25.636 -22.019 -27.551 1.00 71.12 71 ARG A C 1
ATOM 522 O O . ARG A 1 71 ? 25.982 -21.444 -26.522 1.00 71.12 71 ARG A O 1
ATOM 529 N N . GLU A 1 72 ? 25.665 -21.472 -28.761 1.00 75.38 72 GLU A N 1
ATOM 530 C CA . GLU A 1 72 ? 25.818 -20.034 -28.982 1.00 75.38 72 GLU A CA 1
ATOM 531 C C . GLU A 1 72 ? 24.623 -19.307 -28.332 1.00 75.38 72 GLU A C 1
ATOM 533 O O . GLU A 1 72 ? 23.477 -19.741 -28.524 1.00 75.38 72 GLU A O 1
ATOM 538 N N . PRO A 1 73 ? 24.842 -18.251 -27.529 1.00 70.94 73 PRO A N 1
ATOM 539 C CA . PRO A 1 73 ? 23.755 -17.445 -26.987 1.00 70.94 73 PRO A CA 1
ATOM 540 C C . PRO A 1 73 ? 22.885 -16.852 -28.105 1.00 70.94 73 PRO A C 1
ATOM 542 O O . PRO A 1 73 ? 23.383 -16.417 -29.137 1.00 70.94 73 PRO A O 1
ATOM 545 N N . LEU A 1 74 ? 21.566 -16.803 -27.897 1.00 73.81 74 LEU A N 1
ATOM 546 C CA . LEU A 1 74 ? 20.644 -16.183 -28.851 1.00 73.81 74 LEU A CA 1
ATOM 547 C C . LEU A 1 74 ? 20.977 -14.689 -29.013 1.00 73.81 74 LEU A C 1
ATOM 549 O O . LEU A 1 74 ? 20.857 -13.933 -28.046 1.00 73.81 74 LEU A O 1
ATOM 553 N N . ASN A 1 75 ? 21.351 -14.267 -30.225 1.00 77.56 75 ASN A N 1
ATOM 554 C CA . ASN A 1 75 ? 21.589 -12.860 -30.549 1.00 77.56 75 ASN A CA 1
ATOM 555 C C . ASN A 1 75 ? 20.259 -12.084 -30.502 1.00 77.56 75 ASN A C 1
ATOM 557 O O . ASN A 1 75 ? 19.391 -12.266 -31.357 1.00 77.56 75 ASN A O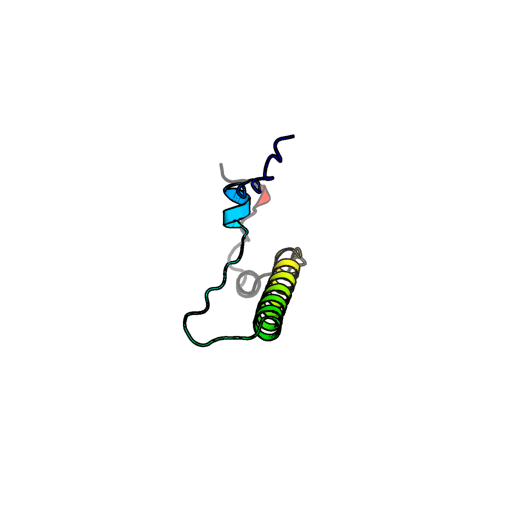 1
ATOM 561 N N . ARG A 1 76 ? 20.097 -11.237 -29.478 1.00 77.75 76 ARG A N 1
ATOM 562 C CA . ARG A 1 76 ? 18.873 -10.456 -29.237 1.00 77.75 76 ARG A CA 1
ATOM 563 C C . ARG A 1 76 ? 18.768 -9.200 -30.104 1.00 77.75 76 ARG A C 1
ATOM 565 O O . ARG A 1 76 ? 17.672 -8.657 -30.213 1.00 77.75 76 ARG A O 1
ATOM 572 N N . ASP A 1 77 ? 19.853 -8.796 -30.761 1.00 83.06 77 ASP A N 1
ATOM 573 C CA . ASP A 1 77 ? 19.900 -7.604 -31.617 1.00 83.06 77 ASP A CA 1
ATOM 574 C C . ASP A 1 77 ? 19.248 -7.846 -32.986 1.00 83.06 77 ASP A C 1
ATOM 576 O O . ASP A 1 77 ? 18.922 -6.905 -33.706 1.00 83.06 77 ASP A O 1
ATOM 580 N N . LEU A 1 78 ? 19.020 -9.113 -33.352 1.00 81.75 78 LEU A N 1
ATOM 581 C CA . LEU A 1 78 ? 18.427 -9.490 -34.639 1.00 81.75 78 LEU A CA 1
ATOM 582 C C . LEU A 1 78 ? 16.892 -9.366 -34.684 1.00 81.75 78 LEU A C 1
ATOM 584 O O . LEU A 1 78 ? 16.309 -9.521 -35.757 1.00 81.75 78 LEU A O 1
ATOM 588 N N . GLY A 1 79 ? 16.236 -9.042 -33.563 1.00 75.31 79 GLY A N 1
ATOM 589 C CA . GLY A 1 79 ? 14.776 -8.927 -33.479 1.00 75.31 79 GLY A CA 1
ATOM 590 C C . GLY A 1 79 ? 14.036 -10.257 -33.701 1.00 75.31 79 GLY A C 1
ATOM 591 O O . GLY A 1 79 ? 14.624 -11.276 -34.053 1.00 75.31 79 GLY A O 1
ATOM 592 N N . TRP A 1 80 ? 12.725 -10.268 -33.444 1.00 70.69 80 TRP A N 1
ATOM 593 C CA . TRP A 1 80 ? 11.852 -11.417 -33.716 1.00 70.69 80 TRP A CA 1
ATOM 594 C C . TRP A 1 80 ? 11.013 -11.034 -34.935 1.00 70.69 80 TRP A C 1
ATOM 596 O O . TRP A 1 80 ? 10.267 -10.057 -34.868 1.00 70.69 80 TRP A O 1
ATOM 606 N N . ARG A 1 81 ? 11.198 -11.732 -36.057 1.00 58.19 81 ARG A N 1
ATOM 607 C CA . ARG A 1 81 ? 10.489 -11.468 -37.315 1.00 58.19 81 ARG A CA 1
ATOM 608 C C . ARG A 1 81 ? 9.548 -12.609 -37.654 1.00 58.19 81 ARG A C 1
ATOM 610 O O . ARG A 1 81 ? 9.932 -13.767 -37.378 1.00 58.19 81 ARG A O 1
#

pLDDT: mean 77.43, std 14.54, range [43.31, 98.31]

Sequence (81 aa):
MSTLADTPDAPSSEDAARTVSAEVLRGDPTPEELAAVVSVVREAYLREAAEALAEPEPRPSAWQISARGLREPLNRDLGWR

Radius of gyration: 24.54 Å; Cα contacts (8 Å, |Δi|>4): 3; chains: 1; bounding box: 52×62×56 Å

Foldseek 3Di:
DDDDDPDPDDDDPVVVVVDDDDDDPDDDDDPVRVVVVVVVVVVVVVVVVVVVPDDPDDDQDPCNVPPPPPDDPPDCVVDDD

Mean predicted aligned error: 15.05 Å

InterPro domains:
  IPR032716 Biotin-dependent acetyl-/propionyl-coenzyme A carboxylase epsilon subunit [PF13822] (23-74)

Solvent-accessible surface area (backbone atoms only — not comparable to full-atom values): 5685 Å² total; per-residue (Å²): 137,85,81,80,76,84,70,79,78,76,70,53,74,73,52,51,75,67,56,86,82,87,81,86,90,73,87,85,78,52,74,67,56,53,50,51,53,54,50,54,54,50,50,54,50,52,52,50,50,53,60,70,69,47,80,72,75,94,64,84,48,75,64,64,70,65,56,71,89,78,69,82,77,84,74,74,88,75,64,91,130

Organism: NCBI:txid36806

Secondary structure (DSSP, 8-state):
------PPPPPPHHHHTT-------SS---HHHHHHHHHHHHHHHHHHHHHHHSPP-----HHHHH--SSSPPP-GGG---